Protein AF-A0A3M1CSS9-F1 (afdb_monomer_lite)

Structure (mmCIF, N/CA/C/O backbone):
data_AF-A0A3M1CSS9-F1
#
_entry.id   AF-A0A3M1CSS9-F1
#
loop_
_atom_site.group_PDB
_atom_site.id
_atom_site.type_symbol
_atom_site.label_atom_id
_atom_site.label_alt_id
_atom_site.label_comp_id
_atom_site.label_asym_id
_atom_site.label_entity_id
_atom_site.label_seq_id
_atom_site.pdbx_PDB_ins_code
_atom_site.Cartn_x
_atom_site.Cartn_y
_atom_site.Cartn_z
_atom_site.occupancy
_atom_site.B_iso_or_equiv
_atom_site.auth_seq_id
_atom_site.auth_comp_id
_atom_site.auth_asym_id
_atom_site.auth_atom_id
_atom_site.pdbx_PDB_model_num
ATOM 1 N N . MET A 1 1 ? -4.219 34.617 75.838 1.00 35.16 1 MET A N 1
ATOM 2 C CA . MET A 1 1 ? -3.720 33.679 76.875 1.00 35.16 1 MET A CA 1
ATOM 3 C C . MET A 1 1 ? -4.904 33.289 77.751 1.00 35.16 1 MET A C 1
ATOM 5 O O . MET A 1 1 ? -5.645 34.217 78.050 1.00 35.16 1 MET A O 1
ATOM 9 N N . PRO A 1 2 ? -5.117 32.027 78.176 1.00 45.53 2 PRO A N 1
ATOM 10 C CA . PRO A 1 2 ? -4.254 30.836 78.108 1.00 45.53 2 PRO A CA 1
ATOM 11 C C . PRO A 1 2 ? -4.829 29.709 77.199 1.00 45.53 2 PRO A C 1
ATOM 13 O O . PRO A 1 2 ? -6.033 29.627 77.012 1.00 45.53 2 PRO A O 1
ATOM 16 N N . LYS A 1 3 ? -3.978 29.019 76.424 1.00 38.28 3 LYS A N 1
ATOM 17 C CA . LYS A 1 3 ? -3.329 27.697 76.665 1.00 38.28 3 LYS A CA 1
ATOM 18 C C . LYS A 1 3 ? -4.218 26.536 76.184 1.00 38.28 3 LYS A C 1
ATOM 20 O O . LYS A 1 3 ? -5.244 26.266 76.785 1.00 38.28 3 LYS A O 1
ATOM 25 N N . ASP A 1 4 ? -3.956 25.985 75.000 1.00 48.81 4 ASP A N 1
ATOM 26 C CA . ASP A 1 4 ? -2.926 24.956 74.748 1.00 48.81 4 ASP A CA 1
ATOM 27 C C . ASP A 1 4 ? -3.238 23.647 75.485 1.00 48.81 4 ASP A C 1
ATOM 29 O O . ASP A 1 4 ? -3.321 23.654 76.716 1.00 48.81 4 ASP A O 1
ATOM 33 N N . LYS A 1 5 ? -3.399 22.556 74.719 1.00 44.84 5 LYS A N 1
ATOM 34 C CA . LYS A 1 5 ? -2.758 21.254 74.978 1.00 44.84 5 LYS A CA 1
ATOM 35 C C . LYS A 1 5 ? -3.107 20.228 73.895 1.00 44.84 5 LYS A C 1
ATOM 37 O O . LYS A 1 5 ? -4.156 19.597 73.905 1.00 44.84 5 LYS A O 1
ATOM 42 N N . THR A 1 6 ? -2.184 20.119 72.948 1.00 43.53 6 THR A N 1
ATOM 43 C CA . THR A 1 6 ? -1.462 18.896 72.565 1.00 43.53 6 THR A CA 1
ATOM 44 C C . THR A 1 6 ? -2.088 17.537 72.902 1.00 43.53 6 THR A C 1
ATOM 46 O O . THR A 1 6 ? -2.192 17.164 74.067 1.00 43.53 6 THR A O 1
ATOM 49 N N . GLY A 1 7 ? -2.250 16.728 71.850 1.00 39.16 7 GLY A N 1
ATOM 50 C CA . GLY A 1 7 ? -1.950 15.296 71.889 1.00 39.16 7 GLY A CA 1
ATOM 51 C C . GLY A 1 7 ? -3.156 14.372 71.762 1.00 39.16 7 GLY A C 1
ATOM 52 O O . GLY A 1 7 ? -3.952 14.263 72.684 1.00 39.16 7 GLY A O 1
ATOM 53 N N . LEU A 1 8 ? -3.231 13.634 70.652 1.00 41.53 8 LEU A N 1
ATOM 54 C CA . LEU A 1 8 ? -2.945 12.190 70.621 1.00 41.53 8 LEU A CA 1
ATOM 55 C C . LEU A 1 8 ? -3.597 11.569 69.374 1.00 41.53 8 LEU A C 1
ATOM 57 O O . LEU A 1 8 ? -4.815 11.471 69.262 1.00 41.53 8 LEU A O 1
ATOM 61 N N . MET A 1 9 ? -2.751 11.165 68.426 1.00 52.69 9 MET A N 1
ATOM 62 C CA . MET A 1 9 ? -3.112 10.330 67.280 1.00 52.69 9 MET A CA 1
ATOM 63 C C . MET A 1 9 ? -3.645 8.984 67.778 1.00 52.69 9 MET A C 1
ATOM 65 O O . MET A 1 9 ? -2.877 8.225 68.365 1.00 52.69 9 MET A O 1
ATOM 69 N N . ILE A 1 10 ? -4.909 8.658 67.500 1.00 53.34 10 ILE A N 1
ATOM 70 C CA . ILE A 1 10 ? -5.383 7.269 67.485 1.00 53.34 10 ILE A CA 1
ATOM 71 C C . ILE A 1 10 ? -6.287 7.101 66.265 1.00 53.34 10 ILE A C 1
ATOM 73 O O . ILE A 1 10 ? -7.421 7.571 66.220 1.00 53.34 10 ILE A O 1
ATOM 77 N N . ALA A 1 11 ? -5.725 6.458 65.246 1.00 53.62 11 ALA A N 1
ATOM 78 C CA . ALA A 1 11 ? -6.469 5.895 64.139 1.00 53.62 11 ALA A CA 1
ATOM 79 C C . ALA A 1 11 ? -7.318 4.716 64.635 1.00 53.62 11 ALA A C 1
ATOM 81 O O . ALA A 1 11 ? -6.842 3.947 65.469 1.00 53.62 11 ALA A O 1
ATOM 82 N N . LEU A 1 12 ? -8.516 4.580 64.051 1.00 51.91 12 LEU A N 1
ATOM 83 C CA . LEU A 1 12 ? -9.258 3.352 63.709 1.00 51.91 12 LEU A CA 1
ATOM 84 C C . LEU A 1 12 ? -10.754 3.488 64.040 1.00 51.91 12 LEU A C 1
ATOM 86 O O . LEU A 1 12 ? -11.141 3.503 65.203 1.00 51.91 12 LEU A O 1
ATOM 90 N N . GLY A 1 13 ? -11.591 3.448 62.997 1.00 45.97 13 GLY A N 1
ATOM 91 C CA . GLY A 1 13 ? -12.840 2.686 63.073 1.00 45.97 13 GLY A CA 1
ATOM 92 C C . GLY A 1 13 ? -14.140 3.384 62.658 1.00 45.97 13 GLY A C 1
ATOM 93 O O . GLY A 1 13 ? -14.672 4.193 63.401 1.00 45.97 13 GLY A O 1
ATOM 94 N N . LEU A 1 14 ? -14.658 2.960 61.496 1.00 60.47 14 LEU A N 1
ATOM 95 C CA . LEU A 1 14 ? -16.070 2.761 61.118 1.00 60.47 14 LEU A CA 1
ATOM 96 C C . LEU A 1 14 ? -17.138 3.783 61.571 1.00 60.47 14 LEU A C 1
ATOM 98 O O . LEU A 1 14 ? -17.526 3.799 62.734 1.00 60.47 14 LEU A O 1
ATOM 102 N N . SER A 1 15 ? -17.809 4.437 60.612 1.00 55.22 15 SER A N 1
ATOM 103 C CA . SER A 1 15 ? -19.242 4.196 60.314 1.00 55.22 15 SER A CA 1
ATOM 104 C C . SER A 1 15 ? -19.802 5.190 59.291 1.00 55.22 15 SER A C 1
ATOM 106 O O . SER A 1 15 ? -19.471 6.370 59.272 1.00 55.22 15 SER A O 1
ATOM 108 N N . ALA A 1 16 ? -20.633 4.638 58.413 1.00 64.81 16 ALA A N 1
ATOM 109 C CA . ALA A 1 16 ? -21.199 5.213 57.206 1.00 64.81 16 ALA A CA 1
ATOM 110 C C . ALA A 1 16 ? -22.177 6.372 57.449 1.00 64.81 16 ALA A C 1
ATOM 112 O O . ALA A 1 16 ? -22.981 6.308 58.371 1.00 64.81 16 ALA A O 1
ATOM 113 N N . LEU A 1 17 ? -22.208 7.336 56.522 1.00 53.59 17 LEU A N 1
ATOM 114 C CA . LEU A 1 17 ? -23.420 8.087 56.188 1.00 53.59 17 LEU A CA 1
ATOM 115 C C . LEU A 1 17 ? -23.456 8.324 54.674 1.00 53.59 17 LEU A C 1
ATOM 117 O O . LEU A 1 17 ? -22.630 9.018 54.086 1.00 53.59 17 LEU A O 1
ATOM 121 N N . VAL A 1 18 ? -24.414 7.634 54.069 1.00 62.34 18 VAL A N 1
ATOM 122 C CA . VAL A 1 18 ? -24.741 7.572 52.650 1.00 62.34 18 VAL A CA 1
ATOM 123 C C . VAL A 1 18 ? -25.248 8.940 52.186 1.00 62.34 18 VAL A C 1
ATOM 125 O O . VAL A 1 18 ? -26.322 9.375 52.591 1.00 62.34 18 VAL A O 1
ATOM 128 N N . GLY A 1 19 ? -24.475 9.606 51.328 1.00 52.03 19 GLY A N 1
ATOM 129 C CA . GLY A 1 19 ? -24.880 10.793 50.575 1.00 52.03 19 GLY A CA 1
ATOM 130 C C . GLY A 1 19 ? -25.177 10.413 49.128 1.00 52.03 19 GLY A C 1
ATOM 131 O O . GLY A 1 19 ? -24.279 10.339 48.300 1.00 52.03 19 GLY A O 1
ATOM 132 N N . VAL A 1 20 ? -26.446 10.106 48.891 1.00 55.97 20 VAL A N 1
ATOM 133 C CA . VAL A 1 20 ? -27.141 9.784 47.638 1.00 55.97 20 VAL A CA 1
ATOM 134 C C . VAL A 1 20 ? -26.533 10.399 46.360 1.00 55.97 20 VAL A C 1
ATOM 136 O O . VAL A 1 20 ? -26.632 11.593 46.103 1.00 55.97 20 VAL A O 1
ATOM 139 N N . LEU A 1 21 ? -25.942 9.514 45.553 1.00 55.78 21 LEU A N 1
ATOM 140 C CA . LEU A 1 21 ? -26.185 9.270 44.121 1.00 55.78 21 LEU A CA 1
ATOM 141 C C . LEU A 1 21 ? -26.972 10.337 43.333 1.00 55.78 21 LEU A C 1
ATOM 143 O O . LEU A 1 21 ? -28.155 10.132 43.086 1.00 55.78 21 LEU A O 1
ATOM 147 N N . ILE A 1 22 ? -26.313 11.374 42.808 1.00 62.28 22 ILE A N 1
ATOM 148 C CA . ILE A 1 22 ? -26.646 11.907 41.472 1.00 62.28 22 ILE A CA 1
ATOM 149 C C . ILE A 1 22 ? -25.354 12.416 40.820 1.00 62.28 22 ILE A C 1
ATOM 151 O O . ILE A 1 22 ? -24.961 13.562 41.014 1.00 62.28 22 ILE A O 1
ATOM 155 N N . THR A 1 23 ? -24.684 11.584 40.023 1.00 55.44 23 THR A N 1
ATOM 156 C CA . THR A 1 23 ? -23.770 12.105 38.998 1.00 55.44 23 THR A CA 1
ATOM 157 C C . THR A 1 23 ? -24.404 11.820 37.650 1.00 55.44 23 THR A C 1
ATOM 159 O O . THR A 1 23 ? -24.387 10.682 37.184 1.00 55.44 23 THR A O 1
ATOM 162 N N . CYS A 1 24 ? -24.999 12.845 37.039 1.00 53.81 24 CYS A N 1
ATOM 163 C CA . CYS A 1 24 ? -25.361 12.796 35.629 1.00 53.81 24 CYS A CA 1
ATOM 164 C C . CYS A 1 24 ? -24.076 12.559 34.834 1.00 53.81 24 CYS A C 1
ATOM 166 O O . CYS A 1 24 ? -23.251 13.464 34.721 1.00 53.81 24 CYS A O 1
ATOM 168 N N . SER A 1 25 ? -23.887 11.353 34.308 1.00 55.09 25 SER A N 1
ATOM 169 C CA . SER A 1 25 ? -22.887 11.120 33.271 1.00 55.09 25 SER A CA 1
ATOM 170 C C . SER A 1 25 ? -23.628 11.115 31.944 1.00 55.09 25 SER A C 1
ATOM 172 O O . SER A 1 25 ? -24.022 10.080 31.422 1.00 55.09 25 SER A O 1
ATOM 174 N N . SER A 1 26 ? -23.940 12.320 31.472 1.00 60.78 26 SER A N 1
ATOM 175 C CA . SER A 1 26 ? -24.538 12.526 30.159 1.00 60.78 26 SER A CA 1
ATOM 176 C C . SER A 1 26 ? -23.452 12.326 29.112 1.00 60.78 26 SER A C 1
ATOM 178 O O . SER A 1 26 ? -22.662 13.228 28.835 1.00 60.78 26 SER A O 1
ATOM 180 N N . GLY A 1 27 ? -23.409 11.122 28.564 1.00 55.66 27 GLY A N 1
ATOM 181 C CA . GLY A 1 27 ? -22.535 10.751 27.467 1.00 55.66 27 GLY A CA 1
ATOM 182 C C . GLY A 1 27 ? -22.727 9.279 27.158 1.00 55.66 27 GLY A C 1
ATOM 183 O O . GLY A 1 27 ? -21.901 8.462 27.546 1.00 55.66 27 GLY A O 1
ATOM 184 N N . ASP A 1 28 ? -23.843 8.944 26.517 1.00 62.38 28 ASP A N 1
ATOM 185 C CA . ASP A 1 28 ? -24.224 7.576 26.160 1.00 62.38 28 ASP A CA 1
ATOM 186 C C . ASP A 1 28 ? -23.234 6.965 25.134 1.00 62.38 28 ASP A C 1
ATOM 188 O O . ASP A 1 28 ? -23.439 7.018 23.921 1.00 62.38 28 ASP A O 1
ATOM 192 N N . VAL A 1 29 ? -22.114 6.419 25.618 1.00 63.72 29 VAL A N 1
ATOM 193 C CA . VAL A 1 29 ? -21.122 5.634 24.865 1.00 63.72 29 VAL A CA 1
ATOM 194 C C . VAL A 1 29 ? -21.629 4.183 24.778 1.00 63.72 29 VAL A C 1
ATOM 196 O O . VAL A 1 29 ? -21.800 3.526 25.799 1.00 63.72 29 VAL A O 1
ATOM 199 N N . ALA A 1 30 ? -21.945 3.714 23.562 1.00 67.75 30 ALA A N 1
ATOM 200 C CA . ALA A 1 30 ? -22.711 2.477 23.316 1.00 67.75 30 ALA A CA 1
ATOM 201 C C . ALA A 1 30 ? -21.880 1.210 23.488 1.00 67.75 30 ALA A C 1
ATOM 203 O O . ALA A 1 30 ? -22.346 0.197 24.000 1.00 67.75 30 ALA A O 1
ATOM 204 N N . CYS A 1 31 ? -20.649 1.302 23.021 1.00 71.12 31 CYS A N 1
ATOM 205 C CA . CYS A 1 31 ? -19.582 0.538 23.592 1.00 71.12 31 CYS A CA 1
ATOM 206 C C . CYS A 1 31 ? -18.580 1.540 24.092 1.00 71.12 31 CYS A C 1
ATOM 208 O O . CYS A 1 31 ? -18.207 2.475 23.380 1.00 71.12 31 CYS A O 1
ATOM 210 N N . VAL A 1 32 ? -18.153 1.359 25.321 1.00 82.56 32 VAL A N 1
ATOM 211 C CA . VAL A 1 32 ? -16.875 1.936 25.702 1.00 82.56 32 VAL A CA 1
ATOM 212 C C . VAL A 1 32 ? -15.783 1.048 25.102 1.00 82.56 32 VAL A C 1
ATOM 214 O O . VAL A 1 32 ? -14.719 1.556 24.747 1.00 82.56 32 VAL A O 1
ATOM 217 N N . ASP A 1 33 ? -16.093 -0.243 24.895 1.00 52.72 33 ASP A N 1
ATOM 218 C CA . ASP A 1 33 ? -15.209 -1.213 24.266 1.00 52.72 33 ASP A CA 1
ATOM 219 C C . ASP A 1 33 ? -15.925 -2.390 23.559 1.00 52.72 33 ASP A C 1
ATOM 221 O O . ASP A 1 33 ? -17.099 -2.682 23.754 1.00 52.72 33 ASP A O 1
ATOM 225 N N . ASP A 1 34 ? -15.184 -3.099 22.709 1.00 76.00 34 ASP A N 1
ATOM 226 C CA . ASP A 1 34 ? -15.616 -4.163 21.785 1.00 76.0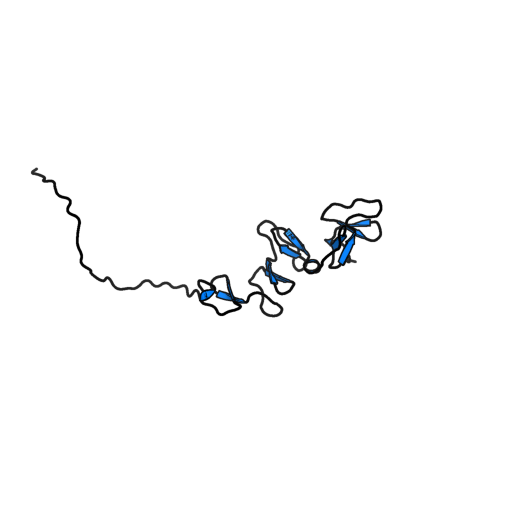0 34 ASP A CA 1
ATOM 227 C C . ASP A 1 34 ? -16.435 -5.302 22.411 1.00 76.00 34 ASP A C 1
ATOM 229 O O . ASP A 1 34 ? -17.014 -6.124 21.707 1.00 76.00 34 ASP A O 1
ATOM 233 N N . ARG A 1 35 ? -16.430 -5.414 23.734 1.00 80.00 35 ARG A N 1
ATOM 234 C CA . ARG A 1 35 ? -17.020 -6.501 24.525 1.00 80.00 35 ARG A CA 1
ATOM 235 C C . ARG A 1 35 ? -18.460 -6.213 24.880 1.00 80.00 35 ARG A C 1
ATOM 237 O O . ARG A 1 35 ? -19.237 -7.130 25.140 1.00 80.00 35 ARG A O 1
ATOM 244 N N . ASP A 1 36 ? -18.799 -4.939 24.786 1.00 83.62 36 ASP A N 1
ATOM 245 C CA . ASP A 1 36 ? -20.162 -4.482 24.632 1.00 83.62 36 ASP A CA 1
ATOM 246 C C . ASP A 1 36 ? -20.758 -5.011 23.305 1.00 83.62 36 ASP A C 1
ATOM 248 O O . ASP A 1 36 ? -21.929 -4.779 23.005 1.00 83.62 36 ASP A O 1
ATOM 252 N N . CYS A 1 37 ? -19.966 -5.728 22.490 1.00 79.69 37 CYS A N 1
ATOM 253 C CA . CYS A 1 37 ? -20.281 -6.066 21.115 1.00 79.69 37 CYS A CA 1
ATOM 254 C C . CYS A 1 37 ? -20.029 -7.532 20.789 1.00 79.69 37 CYS A C 1
ATOM 256 O O . CYS A 1 37 ? -19.259 -8.255 21.423 1.00 79.69 37 CYS A O 1
ATOM 258 N N . ALA A 1 38 ? -20.759 -7.996 19.784 1.00 80.25 38 ALA A N 1
ATOM 259 C CA . ALA A 1 38 ? -20.847 -9.402 19.453 1.00 80.25 38 ALA A CA 1
ATOM 260 C C . ALA A 1 38 ? -19.657 -9.874 18.597 1.00 80.25 38 ALA A C 1
ATOM 262 O O . ALA A 1 38 ? -18.903 -9.088 18.019 1.00 80.25 38 ALA A O 1
ATOM 263 N N . THR A 1 39 ? -19.491 -11.195 18.482 1.00 77.56 39 THR A N 1
ATOM 264 C CA . THR A 1 39 ? -18.407 -11.821 17.711 1.00 77.56 39 THR A CA 1
ATOM 265 C C . THR A 1 39 ? -18.405 -11.334 16.250 1.00 77.56 39 THR A C 1
ATOM 267 O O . THR A 1 39 ? -19.389 -11.518 15.541 1.00 77.56 39 THR A O 1
ATOM 270 N N . GLY A 1 40 ? -17.300 -10.725 15.790 1.00 71.50 40 GLY A N 1
ATOM 271 C CA . GLY A 1 40 ? -17.170 -10.134 14.442 1.00 71.50 40 GLY A CA 1
ATOM 272 C C . GLY A 1 40 ? -17.151 -8.598 14.404 1.00 71.50 40 GLY A C 1
ATOM 273 O O . GLY A 1 40 ? -17.051 -8.015 13.323 1.00 71.50 40 GLY A O 1
ATOM 274 N N . 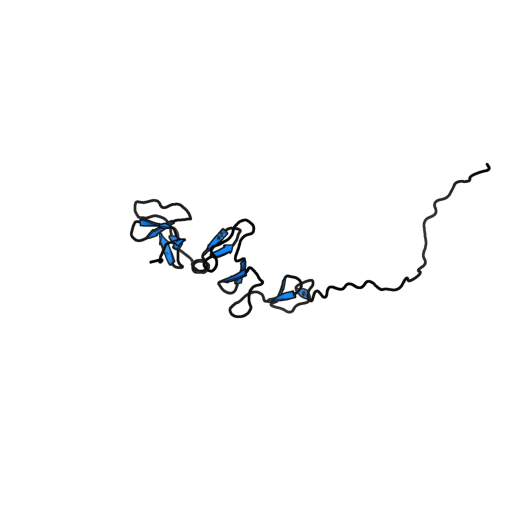GLN A 1 41 ? -17.201 -7.946 15.567 1.00 75.75 41 GLN A N 1
ATOM 275 C CA . GLN A 1 41 ? -17.203 -6.489 15.727 1.00 75.75 41 GLN A CA 1
ATOM 276 C C . GLN A 1 41 ? -16.033 -5.987 16.607 1.00 75.75 41 GLN A C 1
ATOM 278 O O . GLN A 1 41 ? -15.296 -6.790 17.174 1.00 75.75 41 GLN A O 1
ATOM 283 N N . GLN A 1 42 ? -15.857 -4.666 16.660 1.00 61.88 42 GLN A N 1
ATOM 284 C CA . GLN A 1 42 ? -14.854 -3.851 17.361 1.00 61.88 42 GLN A CA 1
ATOM 285 C C . GLN A 1 42 ? -15.447 -2.471 17.681 1.00 61.88 42 GLN A C 1
ATOM 287 O O . GLN A 1 42 ? -16.161 -1.946 16.859 1.00 61.88 42 GLN A O 1
ATOM 292 N N . CYS A 1 43 ? -15.146 -1.818 18.789 1.00 77.31 43 CYS A N 1
ATOM 293 C CA . CYS A 1 43 ? -15.621 -0.493 19.185 1.00 77.31 43 CYS A CA 1
ATOM 294 C C . CYS A 1 43 ? -14.744 0.628 18.631 1.00 77.31 43 CYS A C 1
ATOM 296 O O . CYS A 1 43 ? -13.552 0.693 18.896 1.00 77.31 43 CYS A O 1
ATOM 298 N N . VAL A 1 44 ? -15.319 1.571 17.896 1.00 79.38 44 VAL A N 1
ATOM 299 C CA . VAL A 1 44 ? -14.615 2.696 17.285 1.00 79.38 44 VAL A CA 1
ATOM 300 C C . VAL A 1 44 ? -15.410 3.977 17.503 1.00 79.38 44 VAL A C 1
ATOM 302 O O . VAL A 1 44 ? -16.599 4.058 17.192 1.00 79.38 44 VAL A O 1
ATOM 305 N N . ALA A 1 45 ? -14.735 4.979 18.073 1.00 75.81 45 ALA A N 1
ATOM 306 C CA . ALA A 1 45 ? -15.317 6.254 18.502 1.00 75.81 45 ALA A CA 1
ATOM 307 C C . ALA A 1 45 ? -16.565 6.089 19.404 1.00 75.81 45 ALA A C 1
ATOM 309 O O . ALA A 1 45 ? -17.537 6.836 19.283 1.00 75.81 45 ALA A O 1
ATOM 310 N N . GLY A 1 46 ? -16.525 5.090 20.301 1.00 74.25 46 GLY A N 1
ATOM 311 C CA . GLY A 1 46 ? -17.580 4.782 21.275 1.00 74.25 46 GLY A CA 1
ATOM 312 C C . GLY A 1 46 ? -18.722 3.899 20.750 1.00 74.25 46 GLY A C 1
ATOM 313 O O . GLY A 1 46 ? -19.826 3.929 21.305 1.00 74.25 46 GLY A O 1
ATOM 314 N N . LYS A 1 47 ? -18.508 3.188 19.626 1.00 62.16 47 LYS A N 1
ATOM 315 C CA . LYS A 1 47 ? -19.530 2.378 18.922 1.00 62.16 47 LYS A CA 1
ATOM 316 C C . LYS A 1 47 ? -18.959 1.162 18.189 1.00 62.16 47 LYS A C 1
ATOM 318 O O . LYS A 1 47 ? -17.963 1.303 17.499 1.00 62.16 47 LYS A O 1
ATOM 323 N N . CYS A 1 48 ? -19.600 -0.007 18.219 1.00 75.69 48 CYS A N 1
ATOM 324 C CA . CYS A 1 48 ? -19.004 -1.197 17.609 1.00 75.69 48 CYS A CA 1
ATOM 325 C C . CYS A 1 48 ? -19.130 -1.350 16.094 1.00 75.69 48 CYS A C 1
ATOM 327 O O . CYS A 1 48 ? -20.162 -1.751 15.571 1.00 75.69 48 CYS A O 1
ATOM 329 N N . GLN A 1 49 ? -18.036 -1.074 15.396 1.00 69.00 49 GLN A N 1
ATOM 330 C CA . GLN A 1 49 ? -17.735 -1.378 14.011 1.00 69.00 49 GLN A CA 1
ATOM 331 C C . GLN A 1 49 ? -17.454 -2.862 13.744 1.00 69.00 49 GLN A C 1
ATOM 333 O O . GLN A 1 49 ? -16.733 -3.519 14.472 1.00 69.00 49 GLN A O 1
ATOM 338 N N . PRO A 1 50 ? -17.952 -3.422 12.644 1.00 55.59 50 PRO A N 1
ATOM 339 C CA . PRO A 1 50 ? -17.520 -4.721 12.162 1.00 55.59 50 PRO A CA 1
ATOM 340 C C . PRO A 1 50 ? -16.016 -4.738 11.908 1.00 55.59 50 PRO A C 1
ATOM 342 O O . PRO A 1 50 ? -15.418 -3.742 11.486 1.00 55.59 50 PRO A O 1
ATOM 345 N N . LYS A 1 51 ? -15.407 -5.905 12.074 1.00 58.78 51 LYS A N 1
ATOM 346 C CA . LYS A 1 51 ? -14.174 -6.171 11.337 1.00 58.78 51 LYS A CA 1
ATOM 347 C C . LYS A 1 51 ? -14.470 -5.964 9.844 1.00 58.78 51 LYS A C 1
ATOM 349 O O . LYS A 1 51 ? -15.424 -6.535 9.329 1.00 58.78 51 LYS A O 1
ATOM 354 N N . ALA A 1 52 ? -13.709 -5.101 9.177 1.00 58.62 52 ALA A N 1
ATOM 355 C CA . ALA A 1 52 ? -13.987 -4.666 7.810 1.00 58.62 52 ALA A CA 1
ATOM 356 C C . ALA A 1 52 ? -14.045 -5.835 6.788 1.00 58.62 52 ALA A C 1
ATOM 358 O O . ALA A 1 52 ? -13.262 -6.785 6.878 1.00 58.62 52 ALA A O 1
ATOM 359 N N . THR A 1 53 ? -15.002 -5.753 5.843 1.00 66.81 53 THR A N 1
ATOM 360 C CA . THR A 1 53 ? -15.101 -6.500 4.556 1.00 66.81 53 THR A CA 1
ATOM 361 C C . THR A 1 53 ? -16.108 -5.786 3.627 1.00 66.81 53 THR A C 1
ATOM 363 O O . THR A 1 53 ? -17.280 -6.135 3.555 1.00 66.81 53 THR A O 1
ATOM 366 N N . CYS A 1 54 ? -15.709 -4.681 3.000 1.00 67.25 54 CYS A N 1
ATOM 367 C CA . CYS A 1 54 ? -16.597 -3.787 2.232 1.00 67.25 54 CYS A CA 1
ATOM 368 C C . CYS A 1 54 ? -16.851 -4.274 0.794 1.00 67.25 54 CYS A C 1
ATOM 370 O O . CYS A 1 54 ? -15.968 -4.926 0.238 1.00 67.25 54 CYS A O 1
ATOM 372 N N . PRO A 1 55 ? -17.993 -3.946 0.149 1.00 58.47 55 PRO A N 1
ATOM 373 C CA . PRO A 1 55 ? -18.630 -2.617 0.082 1.00 58.47 55 PRO A CA 1
ATOM 374 C C . PRO A 1 55 ? -20.015 -2.514 0.757 1.00 58.47 55 PRO A C 1
ATOM 376 O O . PRO A 1 55 ? -20.789 -3.465 0.762 1.00 58.47 55 PRO A O 1
ATOM 379 N N . GLY A 1 56 ? -20.345 -1.322 1.278 1.00 54.47 56 GLY A N 1
ATOM 380 C CA . GLY A 1 56 ? -21.665 -0.949 1.825 1.00 54.47 56 GLY A CA 1
ATOM 381 C C . GLY A 1 56 ? -21.685 -0.554 3.312 1.00 54.47 56 GLY A C 1
ATOM 382 O O . GLY A 1 56 ? -22.512 0.263 3.703 1.00 54.47 56 GLY A O 1
ATOM 383 N N . SER A 1 57 ? -20.750 -1.052 4.132 1.00 64.50 57 SER A N 1
ATOM 384 C CA . SER A 1 57 ? -20.453 -0.493 5.462 1.00 64.50 57 SER A CA 1
ATOM 385 C C . SER A 1 57 ? -19.352 0.553 5.294 1.00 64.50 57 SER A C 1
ATOM 387 O O . SER A 1 57 ? -18.206 0.161 5.054 1.00 64.50 57 SER A O 1
ATOM 389 N N . PRO A 1 58 ? -19.665 1.860 5.347 1.00 69.75 58 PRO A N 1
ATOM 390 C CA . PRO A 1 58 ? -18.659 2.882 5.145 1.00 69.75 58 PRO A CA 1
ATOM 391 C C . PRO A 1 58 ? -17.654 2.813 6.286 1.00 69.75 58 PRO A C 1
ATOM 393 O O . PRO A 1 58 ? -18.014 2.722 7.463 1.00 69.75 58 PRO A O 1
ATOM 396 N N . CYS A 1 59 ? -16.384 2.854 5.913 1.00 79.69 59 CYS A N 1
ATOM 397 C CA . CYS A 1 59 ? -15.327 3.108 6.865 1.00 79.69 59 CYS A CA 1
ATOM 398 C C . CYS A 1 59 ? -15.623 4.420 7.612 1.00 79.69 59 CYS A C 1
ATOM 400 O O . CYS A 1 59 ? -16.251 5.315 7.031 1.00 79.69 59 CYS A O 1
ATOM 402 N N . PRO A 1 60 ? -15.236 4.548 8.895 1.00 79.94 60 PRO A N 1
ATOM 403 C CA . PRO A 1 60 ? -15.416 5.799 9.621 1.00 79.94 60 PRO A CA 1
ATOM 404 C C . PRO A 1 60 ? -14.826 6.988 8.851 1.00 79.94 60 PRO A C 1
ATOM 406 O O . PRO A 1 60 ? -13.940 6.834 8.013 1.00 79.94 60 PRO A O 1
ATOM 409 N N . GLY A 1 61 ? -15.357 8.184 9.122 1.00 83.44 61 GLY A N 1
ATOM 410 C CA . GLY A 1 61 ? -15.001 9.398 8.387 1.00 83.44 61 GLY A CA 1
ATOM 411 C C . GLY A 1 61 ? -13.487 9.601 8.285 1.00 83.44 61 GLY A C 1
ATOM 412 O O . GLY A 1 61 ? -12.761 9.398 9.256 1.00 83.44 61 GLY A O 1
ATOM 413 N N . GLY A 1 62 ? -13.027 9.985 7.094 1.00 86.44 62 GLY A N 1
ATOM 414 C CA . GLY A 1 62 ? -11.599 10.085 6.796 1.00 86.44 62 GLY A CA 1
ATOM 415 C C . GLY A 1 62 ? -10.933 8.743 6.489 1.00 86.44 62 GLY A C 1
ATOM 416 O O . GLY A 1 62 ? -9.713 8.663 6.543 1.00 86.44 62 GLY A O 1
ATOM 417 N N . GLN A 1 63 ? -11.694 7.694 6.168 1.00 90.50 63 GLN A N 1
ATOM 418 C CA . GLN A 1 63 ? -11.169 6.411 5.704 1.00 90.50 63 GLN A CA 1
ATOM 419 C C . GLN A 1 63 ? -11.833 5.969 4.390 1.00 90.50 63 GLN A C 1
ATOM 421 O O . GLN A 1 63 ? -13.001 6.267 4.140 1.00 90.50 63 GLN A O 1
ATOM 426 N N . ALA A 1 64 ? -11.103 5.226 3.563 1.00 89.31 64 ALA A N 1
ATOM 427 C CA . ALA A 1 64 ? -11.581 4.565 2.357 1.00 89.31 64 ALA A CA 1
ATOM 428 C C . ALA A 1 64 ? -11.495 3.046 2.510 1.00 89.31 64 ALA A C 1
ATOM 430 O O . ALA A 1 64 ? -10.677 2.527 3.272 1.00 89.31 64 ALA A O 1
ATOM 431 N N . CYS A 1 65 ? -12.350 2.333 1.777 1.00 89.00 65 CYS A N 1
ATOM 432 C CA . CYS A 1 65 ? -12.281 0.884 1.762 1.00 89.00 65 CYS A CA 1
ATOM 433 C C . CYS A 1 65 ? -1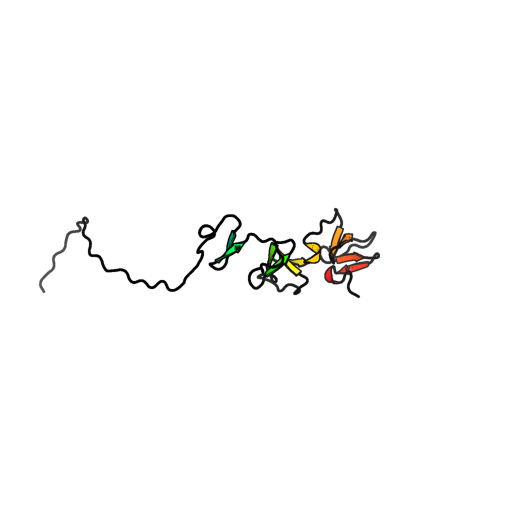1.426 0.359 0.613 1.00 89.00 65 CYS A C 1
ATOM 435 O O . CYS A 1 65 ? -11.685 0.688 -0.542 1.00 89.00 65 CYS A O 1
ATOM 437 N N . VAL A 1 66 ? -10.485 -0.525 0.938 1.00 89.12 66 VAL A N 1
ATOM 438 C CA . VAL A 1 66 ? -9.634 -1.234 -0.017 1.00 89.12 66 VAL A CA 1
ATOM 439 C C . VAL A 1 66 ? -9.496 -2.694 0.408 1.00 89.12 66 VAL A C 1
ATOM 441 O O . VAL A 1 66 ? -9.212 -2.965 1.574 1.00 89.12 66 VAL A O 1
ATOM 444 N N . GLY A 1 67 ? -9.734 -3.645 -0.501 1.00 84.81 67 GLY A N 1
ATOM 445 C CA . GLY A 1 67 ? -9.594 -5.083 -0.210 1.00 84.81 67 GLY A CA 1
ATOM 446 C C . GLY A 1 67 ? -10.431 -5.562 0.979 1.00 84.81 67 GLY A C 1
ATOM 447 O O . GLY A 1 67 ? -10.000 -6.358 1.815 1.00 84.81 67 GLY A O 1
ATOM 448 N N . GLY A 1 68 ? -11.612 -4.966 1.140 1.00 85.06 68 GLY A N 1
ATOM 449 C CA . GLY A 1 68 ? -12.481 -5.200 2.280 1.00 85.06 68 GLY A CA 1
ATOM 450 C C . GLY A 1 68 ? -12.020 -4.552 3.590 1.00 85.06 68 GLY A C 1
ATOM 451 O O . GLY A 1 68 ? -12.691 -4.721 4.594 1.00 85.06 68 GLY A O 1
ATOM 452 N N . LYS A 1 69 ? -10.934 -3.785 3.631 1.00 85.56 69 LYS A N 1
ATOM 453 C CA . LYS A 1 69 ? -10.422 -3.136 4.845 1.00 85.56 69 LYS A CA 1
ATOM 454 C C . LYS A 1 69 ? -10.539 -1.623 4.776 1.00 85.56 69 LYS A C 1
ATOM 456 O O . LYS A 1 69 ? -10.507 -1.037 3.705 1.00 85.56 69 LYS A O 1
ATOM 461 N N . CYS A 1 70 ? -10.652 -0.999 5.941 1.00 87.81 70 CYS A N 1
ATOM 462 C CA . CYS A 1 70 ? -10.733 0.447 6.065 1.00 87.81 70 CYS A CA 1
ATOM 463 C C . CYS A 1 70 ? -9.359 1.057 6.335 1.00 87.81 70 CYS A C 1
ATOM 465 O O . CYS A 1 70 ? -8.712 0.699 7.317 1.00 87.81 70 CYS A O 1
ATOM 467 N N . TYR A 1 71 ? -8.949 1.994 5.484 1.00 90.88 71 TYR A N 1
ATOM 468 C CA . TYR A 1 71 ? -7.676 2.706 5.568 1.00 90.88 71 TYR A CA 1
ATOM 469 C C . TYR A 1 71 ? -7.920 4.209 5.634 1.00 90.88 71 TYR A C 1
ATOM 471 O O . TYR A 1 71 ? -8.776 4.690 4.896 1.00 90.88 71 TYR A O 1
ATOM 479 N N . PRO A 1 72 ? -7.204 4.977 6.471 1.00 93.88 72 PRO A N 1
ATOM 480 C CA . PRO A 1 72 ? -7.293 6.433 6.441 1.00 93.88 72 PRO A CA 1
ATOM 481 C C . PRO A 1 72 ? -7.029 6.982 5.038 1.00 93.88 72 PRO A C 1
ATOM 483 O O . PRO A 1 72 ? -6.165 6.476 4.335 1.00 93.88 72 PRO A O 1
ATOM 486 N N . VAL A 1 73 ? -7.779 7.998 4.615 1.00 94.56 73 VAL A N 1
ATOM 487 C CA . VAL A 1 73 ? -7.560 8.652 3.313 1.00 94.56 73 VAL A CA 1
ATOM 488 C C . VAL A 1 73 ? -6.335 9.552 3.337 1.00 94.56 73 VAL A C 1
ATOM 490 O O . VAL A 1 73 ? -5.723 9.747 2.301 1.00 94.56 73 VAL A O 1
ATOM 493 N N . ASP A 1 74 ? -5.965 10.044 4.518 1.00 96.12 74 ASP A N 1
ATOM 494 C CA . ASP A 1 74 ? -4.798 10.883 4.753 1.00 96.12 74 ASP A CA 1
ATOM 495 C C . ASP A 1 74 ? -3.983 10.333 5.917 1.00 96.12 74 ASP A C 1
ATOM 497 O O . ASP A 1 74 ? -4.510 9.699 6.839 1.00 96.12 74 ASP A O 1
ATOM 501 N N . CYS A 1 75 ? -2.684 10.599 5.877 1.00 95.38 75 CYS A N 1
ATOM 502 C CA . CYS A 1 75 ? -1.781 10.279 6.964 1.00 95.38 75 CYS A CA 1
ATOM 503 C C . CYS A 1 75 ? -1.662 11.457 7.942 1.00 95.38 75 CYS A C 1
ATOM 505 O O . CYS A 1 75 ? -1.865 12.609 7.557 1.00 95.38 75 CYS A O 1
ATOM 507 N N . PRO A 1 76 ? -1.256 11.217 9.202 1.00 95.25 76 PRO A N 1
ATOM 508 C CA . PRO A 1 76 ? -1.035 12.296 10.164 1.00 95.25 76 PRO A CA 1
ATOM 509 C C . PRO A 1 76 ? -0.046 13.367 9.682 1.00 95.25 76 PRO A C 1
ATOM 511 O O . PRO A 1 76 ? -0.174 14.529 10.061 1.00 95.25 76 PRO A O 1
ATOM 514 N N . THR A 1 77 ? 0.943 12.983 8.867 1.00 95.12 77 THR A N 1
ATOM 515 C CA . THR A 1 77 ? 2.016 13.877 8.406 1.00 95.12 77 THR A CA 1
ATOM 516 C C . THR A 1 77 ? 1.821 14.418 6.992 1.00 95.12 77 THR A C 1
ATOM 518 O O . THR A 1 77 ? 2.569 15.304 6.578 1.00 95.12 77 THR A O 1
ATOM 521 N N . ARG A 1 78 ? 0.853 13.890 6.230 1.00 94.31 78 ARG A N 1
ATOM 522 C CA . ARG A 1 78 ? 0.686 14.216 4.809 1.00 94.31 78 ARG A CA 1
ATOM 523 C C . ARG A 1 78 ? -0.713 13.909 4.291 1.00 94.31 78 ARG A C 1
ATOM 525 O O . ARG A 1 78 ? -1.342 12.932 4.690 1.00 94.31 78 ARG A O 1
ATOM 532 N N . THR A 1 79 ? -1.135 14.714 3.328 1.00 95.88 79 THR A N 1
ATOM 533 C CA . THR A 1 79 ? -2.347 14.482 2.544 1.00 95.88 79 THR A CA 1
ATOM 534 C C . THR A 1 79 ? -2.028 13.539 1.391 1.00 95.88 79 THR A C 1
ATOM 536 O O . THR A 1 79 ? -1.058 13.775 0.666 1.00 95.88 79 THR A O 1
ATOM 539 N N . CYS A 1 80 ? -2.826 12.490 1.221 1.00 94.62 80 CYS A N 1
ATOM 540 C CA . CYS A 1 80 ? -2.682 11.567 0.101 1.00 94.62 80 CYS A CA 1
ATOM 541 C C . CYS A 1 80 ? -3.569 11.987 -1.070 1.00 94.62 80 CYS A C 1
ATOM 543 O O . CYS A 1 80 ? -4.526 12.756 -0.927 1.00 94.62 80 CYS A O 1
ATOM 545 N N . ARG A 1 81 ? -3.255 11.495 -2.270 1.00 91.25 81 ARG A N 1
ATOM 546 C CA . ARG A 1 81 ? -4.025 11.812 -3.469 1.00 91.25 81 ARG A CA 1
ATOM 547 C C . ARG A 1 81 ? -5.428 11.224 -3.349 1.00 91.25 81 ARG A C 1
ATOM 549 O O . ARG A 1 81 ? -5.644 10.021 -3.506 1.00 91.25 81 ARG A O 1
ATOM 556 N N . SER A 1 82 ? -6.396 12.104 -3.113 1.00 89.19 82 SER A N 1
ATOM 557 C CA . SER A 1 82 ? -7.785 11.727 -2.871 1.00 89.19 82 SER A CA 1
ATOM 558 C C . SER A 1 82 ? -8.329 10.808 -3.968 1.00 89.19 82 SER A C 1
ATOM 560 O O . SER A 1 82 ? -8.224 11.101 -5.159 1.00 89.19 82 SER A O 1
ATOM 562 N N . GLY A 1 83 ? -8.912 9.681 -3.554 1.00 87.06 83 GLY A N 1
ATOM 563 C CA . GLY A 1 83 ? -9.531 8.703 -4.454 1.00 87.06 83 GLY A CA 1
ATOM 564 C C . GLY A 1 83 ? -8.558 7.826 -5.247 1.00 87.06 83 GLY A C 1
ATOM 565 O O . GLY A 1 83 ? -9.015 6.948 -5.973 1.00 87.06 83 GLY A O 1
ATOM 566 N N . LYS A 1 84 ? -7.244 8.030 -5.114 1.00 89.88 84 LYS A N 1
ATOM 567 C CA . LYS A 1 84 ? -6.215 7.174 -5.724 1.00 89.88 84 LYS A CA 1
ATOM 568 C C . LYS A 1 84 ? -5.310 6.521 -4.695 1.00 89.88 84 LYS A C 1
ATOM 570 O O . LYS A 1 84 ? -4.823 5.429 -4.950 1.00 89.88 84 LYS A O 1
ATOM 575 N N . GLU A 1 85 ? -5.119 7.158 -3.549 1.00 93.81 85 GLU A N 1
ATOM 576 C CA . GLU A 1 85 ? -4.238 6.679 -2.494 1.00 93.81 85 GLU A CA 1
ATOM 577 C C . GLU A 1 85 ? -4.974 6.579 -1.158 1.00 93.81 85 GLU A C 1
ATOM 579 O O . GLU A 1 85 ? -5.976 7.259 -0.918 1.00 93.81 85 GLU A O 1
ATOM 584 N N . VAL A 1 86 ? -4.444 5.736 -0.280 1.00 95.06 86 VAL A N 1
ATOM 585 C CA . VAL A 1 86 ? -4.806 5.672 1.137 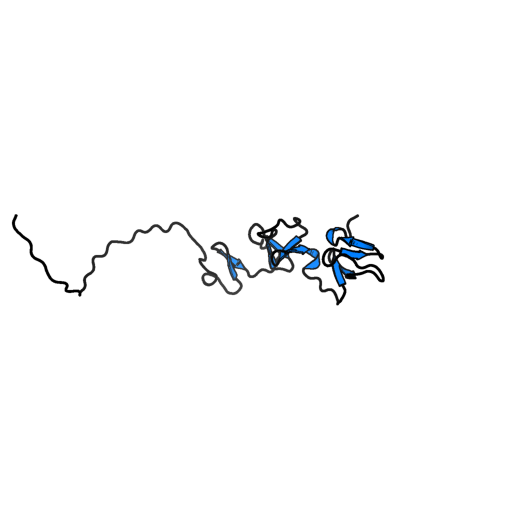1.00 95.06 86 VAL A CA 1
ATOM 586 C C . VAL A 1 86 ? -3.550 5.652 1.991 1.00 95.06 86 VAL A C 1
ATOM 588 O O . VAL A 1 86 ? -2.472 5.258 1.548 1.00 95.06 86 VAL A O 1
ATOM 591 N N . CYS A 1 87 ? -3.692 6.061 3.242 1.00 95.75 87 CYS A N 1
ATOM 592 C CA . CYS A 1 87 ? -2.623 5.994 4.210 1.00 95.75 87 CYS A CA 1
ATOM 593 C C . CYS A 1 87 ? -2.417 4.564 4.711 1.00 95.75 87 CYS A C 1
ATOM 595 O O . CYS A 1 87 ? -3.283 3.973 5.367 1.00 95.75 87 CYS A O 1
ATOM 597 N N . VAL A 1 88 ? -1.214 4.051 4.493 1.00 93.69 88 VAL A N 1
ATOM 598 C CA . VAL A 1 88 ? -0.716 2.817 5.091 1.00 93.69 88 VAL A CA 1
ATOM 599 C C . VAL A 1 88 ? 0.669 3.120 5.650 1.00 93.69 88 VAL A C 1
ATOM 601 O O . VAL A 1 88 ? 1.551 3.566 4.929 1.00 93.69 88 VAL A O 1
ATOM 604 N N . ASN A 1 89 ? 0.881 2.908 6.949 1.00 92.00 89 ASN A N 1
ATOM 605 C CA . ASN A 1 89 ? 2.185 3.127 7.597 1.00 92.00 89 ASN A CA 1
ATOM 606 C C . ASN A 1 89 ? 2.802 4.526 7.353 1.00 92.00 89 ASN A C 1
ATOM 608 O O . ASN A 1 89 ? 3.999 4.639 7.098 1.00 92.00 89 ASN A O 1
ATOM 612 N N . ASP A 1 90 ? 1.987 5.586 7.427 1.00 93.88 90 ASP A N 1
ATOM 613 C CA . ASP A 1 90 ? 2.388 6.984 7.156 1.00 93.88 90 ASP A CA 1
ATOM 614 C C . ASP A 1 90 ? 2.919 7.229 5.724 1.00 93.88 90 ASP A C 1
ATOM 616 O O . ASP A 1 90 ? 3.588 8.226 5.440 1.00 93.88 90 ASP A O 1
ATOM 620 N N . ARG A 1 91 ? 2.596 6.320 4.798 1.00 92.19 91 ARG A N 1
ATOM 621 C CA . ARG A 1 91 ? 2.839 6.440 3.361 1.00 92.19 91 ARG A CA 1
ATOM 622 C C . ARG A 1 91 ? 1.513 6.435 2.616 1.00 92.19 91 ARG A C 1
ATOM 624 O O . ARG A 1 91 ? 0.569 5.752 3.005 1.00 92.19 91 ARG A O 1
ATOM 631 N N . CYS A 1 92 ? 1.464 7.208 1.542 1.00 93.06 92 CYS A N 1
ATOM 632 C CA . CYS A 1 92 ? 0.349 7.169 0.615 1.00 93.06 92 CYS A CA 1
ATOM 633 C C . CYS A 1 92 ? 0.597 6.015 -0.352 1.00 93.06 92 CYS A C 1
ATOM 635 O O . CYS A 1 92 ? 1.539 6.064 -1.140 1.00 93.06 92 CYS A O 1
ATOM 637 N N . GLU A 1 93 ? -0.196 4.958 -0.223 1.00 93.00 93 GLU A N 1
ATOM 638 C CA . GLU A 1 93 ? -0.144 3.793 -1.101 1.00 93.00 93 GLU A CA 1
ATOM 639 C C . GLU A 1 93 ? -1.267 3.881 -2.121 1.00 93.00 93 GLU A C 1
ATOM 641 O O . GLU A 1 93 ? -2.395 4.249 -1.781 1.00 93.00 93 GLU A O 1
ATOM 646 N N . GLU A 1 94 ? -0.980 3.503 -3.363 1.00 92.88 94 GLU A N 1
ATOM 647 C CA . GLU A 1 94 ? -1.981 3.498 -4.419 1.00 92.88 94 GLU A CA 1
ATOM 648 C C . GLU A 1 94 ? -3.030 2.408 -4.158 1.00 92.88 94 GLU A C 1
ATOM 650 O O . GLU A 1 94 ? -2.711 1.232 -3.972 1.00 92.88 94 GLU A O 1
ATOM 655 N N . ILE A 1 95 ? -4.306 2.793 -4.176 1.00 92.50 95 ILE A N 1
ATOM 656 C CA . ILE A 1 95 ? -5.450 1.902 -3.944 1.00 92.50 95 ILE A CA 1
ATOM 657 C C . ILE A 1 95 ? -5.431 0.733 -4.934 1.00 92.50 95 ILE A C 1
ATOM 659 O O . ILE A 1 95 ? -5.692 -0.404 -4.548 1.00 92.50 95 ILE A O 1
ATOM 663 N N . SER A 1 96 ? -5.093 1.010 -6.196 1.00 92.69 96 SER A N 1
ATOM 664 C CA . SER A 1 96 ? -4.995 0.013 -7.269 1.00 92.69 96 SER A CA 1
ATOM 665 C C . SER A 1 96 ? -3.923 -1.050 -6.997 1.00 92.69 96 SER A C 1
ATOM 667 O O . SER A 1 96 ? -4.037 -2.164 -7.498 1.00 92.69 96 SER A O 1
ATOM 669 N N . CYS A 1 97 ? -2.919 -0.731 -6.175 1.00 94.00 97 CYS A N 1
ATOM 670 C CA . CYS A 1 97 ? -1.774 -1.585 -5.880 1.00 94.00 97 CYS A CA 1
ATOM 671 C C . CYS A 1 97 ? -1.894 -2.366 -4.567 1.00 94.00 97 CYS A C 1
ATOM 673 O O . CYS A 1 97 ? -1.087 -3.255 -4.312 1.00 94.00 97 CYS A O 1
ATOM 675 N N . MET A 1 98 ? -2.894 -2.087 -3.728 1.00 90.12 98 MET A N 1
ATOM 676 C CA . MET A 1 98 ? -2.993 -2.687 -2.390 1.00 90.12 98 MET A CA 1
ATOM 677 C C . MET A 1 98 ? -3.193 -4.208 -2.369 1.00 90.12 98 MET A C 1
ATOM 679 O O . MET A 1 98 ? -2.893 -4.846 -1.360 1.00 90.12 98 MET A O 1
ATOM 683 N N . GLU A 1 99 ? -3.705 -4.788 -3.453 1.00 88.00 99 GLU A N 1
ATOM 684 C CA . GLU A 1 99 ? -3.898 -6.239 -3.604 1.00 88.00 99 GLU A CA 1
ATOM 685 C C . GLU A 1 99 ? -2.997 -6.840 -4.694 1.00 88.00 99 GLU A C 1
ATOM 687 O O . GLU A 1 99 ? -3.156 -7.999 -5.082 1.00 88.00 99 GLU A O 1
ATOM 692 N N . VAL A 1 100 ? -2.034 -6.059 -5.185 1.00 93.81 100 VAL A N 1
ATOM 693 C CA . VAL A 1 100 ? -1.121 -6.464 -6.251 1.00 93.81 100 VAL A CA 1
ATOM 694 C C . VAL A 1 100 ? 0.169 -6.989 -5.636 1.00 93.81 100 VAL A C 1
ATOM 696 O O . VAL A 1 100 ? 0.812 -6.319 -4.833 1.00 93.81 100 VAL A O 1
ATOM 699 N N . ASN A 1 101 ? 0.557 -8.201 -6.030 1.00 95.31 101 ASN A N 1
ATOM 700 C CA . ASN A 1 101 ? 1.816 -8.816 -5.623 1.00 95.31 101 ASN A CA 1
ATOM 701 C C . ASN A 1 101 ? 2.725 -8.896 -6.843 1.00 95.31 101 ASN A C 1
ATOM 703 O O . ASN A 1 101 ? 2.478 -9.707 -7.737 1.00 95.31 101 ASN A O 1
ATOM 707 N N . CYS A 1 102 ? 3.750 -8.051 -6.873 1.00 96.31 102 CYS A N 1
ATOM 708 C CA . CYS A 1 102 ? 4.732 -8.054 -7.947 1.00 96.31 102 CYS A CA 1
ATOM 709 C C . CYS A 1 102 ? 5.889 -9.018 -7.641 1.00 96.31 102 CYS A C 1
ATOM 711 O O . CYS A 1 102 ? 6.229 -9.207 -6.467 1.00 96.31 102 CYS A O 1
ATOM 713 N N . PRO A 1 103 ? 6.461 -9.671 -8.669 1.00 96.88 103 PRO A N 1
ATOM 714 C CA . PRO A 1 103 ? 7.666 -10.480 -8.525 1.00 96.88 103 PRO A CA 1
ATOM 715 C C . PRO A 1 103 ? 8.882 -9.616 -8.151 1.00 96.88 103 PRO A C 1
ATOM 717 O O . PRO A 1 103 ? 8.831 -8.389 -8.144 1.00 96.88 103 PRO A O 1
ATOM 720 N N . GLU A 1 104 ? 9.992 -10.278 -7.824 1.00 95.31 104 GLU A N 1
ATOM 721 C CA . GLU A 1 104 ? 11.251 -9.596 -7.515 1.00 95.31 104 GLU A CA 1
ATOM 722 C C . GLU A 1 104 ? 11.732 -8.748 -8.702 1.00 95.31 104 GLU A C 1
ATOM 724 O O . GLU A 1 104 ? 11.735 -9.216 -9.841 1.00 95.31 104 GLU A O 1
ATOM 729 N N . GLY A 1 105 ? 12.149 -7.511 -8.418 1.00 94.50 105 GLY A N 1
ATOM 730 C CA . GLY A 1 105 ? 12.587 -6.542 -9.425 1.00 94.50 105 GLY A CA 1
ATOM 731 C C . GLY A 1 105 ? 11.449 -5.809 -10.138 1.00 94.50 105 GLY A C 1
ATOM 732 O O . GLY A 1 105 ? 11.712 -5.076 -11.091 1.00 94.50 105 GLY A O 1
ATOM 733 N N . GLU A 1 106 ? 10.199 -5.984 -9.696 1.00 97.38 106 GLU A N 1
ATOM 734 C CA . GLU A 1 106 ? 9.044 -5.242 -10.195 1.00 97.38 106 GLU A CA 1
ATOM 735 C C . GLU A 1 106 ? 8.346 -4.452 -9.082 1.00 97.38 106 GLU A C 1
ATOM 737 O O . GLU A 1 106 ? 8.225 -4.897 -7.938 1.00 97.38 106 GLU A O 1
ATOM 742 N N . ALA A 1 107 ? 7.803 -3.294 -9.445 1.00 95.69 107 ALA A N 1
ATOM 743 C CA . ALA A 1 107 ? 6.967 -2.479 -8.582 1.00 95.69 107 ALA A CA 1
ATOM 744 C C . ALA A 1 107 ? 5.601 -2.220 -9.221 1.00 95.69 107 ALA A C 1
ATOM 746 O O . ALA A 1 107 ? 5.457 -2.133 -10.441 1.00 95.69 107 ALA A O 1
ATOM 747 N N . CYS A 1 108 ? 4.581 -2.077 -8.372 1.00 96.06 108 CYS A N 1
ATOM 748 C CA . CYS A 1 108 ? 3.241 -1.759 -8.841 1.00 96.06 108 CYS A CA 1
ATOM 749 C C . CYS A 1 108 ? 3.115 -0.276 -9.218 1.00 96.06 108 CYS A C 1
ATOM 751 O O . CYS A 1 108 ? 3.554 0.603 -8.469 1.00 96.06 108 CYS A O 1
ATOM 753 N N . ALA A 1 109 ? 2.475 -0.018 -10.356 1.00 95.31 109 ALA A N 1
ATOM 754 C CA . ALA A 1 109 ? 2.003 1.289 -10.794 1.00 95.31 109 ALA A CA 1
ATOM 755 C C . ALA A 1 109 ? 0.656 1.112 -11.506 1.00 95.31 109 ALA A C 1
ATOM 757 O O . ALA A 1 109 ? 0.525 0.242 -12.369 1.00 95.31 109 ALA A O 1
ATOM 758 N N . GLY A 1 110 ? -0.375 1.878 -11.138 1.00 92.56 110 GLY A N 1
ATOM 759 C CA . GLY A 1 110 ? -1.675 1.787 -11.817 1.00 92.56 110 GLY A CA 1
ATOM 760 C C . GLY A 1 110 ? -2.353 0.412 -11.705 1.00 92.56 110 GLY A C 1
ATOM 761 O O . GLY A 1 110 ? -3.161 0.048 -12.556 1.00 92.56 110 GLY A O 1
ATOM 762 N N . GLY A 1 111 ? -2.018 -0.372 -10.676 1.00 93.44 111 GLY A N 1
ATOM 763 C CA . GLY A 1 111 ? -2.552 -1.720 -10.458 1.00 93.44 111 GLY A CA 1
ATOM 764 C C . GLY A 1 111 ? -1.897 -2.825 -11.294 1.00 93.44 111 GLY A C 1
ATOM 765 O O . GLY A 1 111 ? -2.408 -3.944 -11.333 1.00 93.44 111 GLY A O 1
ATOM 766 N N . GLN A 1 112 ? -0.777 -2.540 -11.958 1.00 95.81 112 GLN A N 1
ATOM 767 C CA . GLN A 1 112 ? -0.002 -3.518 -12.721 1.00 95.81 112 GLN A CA 1
ATOM 768 C C . GLN A 1 112 ? 1.463 -3.489 -12.294 1.00 95.81 112 GLN A C 1
ATOM 770 O O . GLN A 1 112 ? 1.946 -2.482 -11.779 1.00 95.81 112 GLN A O 1
ATOM 775 N N . CYS A 1 113 ? 2.160 -4.600 -12.505 1.00 97.38 113 CYS A N 1
ATOM 776 C CA . CYS A 1 113 ? 3.574 -4.713 -12.184 1.00 97.38 113 CYS A CA 1
ATOM 777 C C . CYS A 1 113 ? 4.432 -4.317 -13.381 1.00 97.38 113 CYS A C 1
ATOM 779 O O . CYS A 1 113 ? 4.164 -4.722 -14.513 1.00 97.38 113 CYS A O 1
ATOM 781 N N . TYR A 1 114 ? 5.447 -3.512 -13.097 1.00 97.31 114 TYR A N 1
ATOM 782 C CA . TYR A 1 114 ? 6.423 -3.021 -14.057 1.00 97.31 114 TYR A CA 1
ATOM 783 C C . TYR A 1 114 ? 7.825 -3.217 -13.480 1.00 97.31 114 TYR A C 1
ATOM 785 O O . TYR A 1 114 ? 7.976 -3.115 -12.259 1.00 97.31 114 TYR A O 1
ATOM 793 N N . PRO A 1 115 ? 8.855 -3.446 -14.313 1.00 97.62 115 PRO A N 1
ATOM 794 C CA . PRO A 1 115 ? 10.233 -3.496 -13.839 1.00 97.62 115 PRO A CA 1
ATOM 795 C C . PRO A 1 115 ? 10.603 -2.220 -13.078 1.00 97.62 115 PRO A C 1
ATOM 797 O O . PRO A 1 115 ? 10.226 -1.121 -13.488 1.00 97.62 115 PRO A O 1
ATOM 800 N N . GLU A 1 116 ? 11.339 -2.354 -11.978 1.00 97.44 116 GLU A N 1
ATOM 801 C CA . GLU A 1 116 ? 11.851 -1.199 -11.230 1.00 97.44 116 GLU A CA 1
ATOM 802 C C . GLU A 1 116 ? 12.849 -0.400 -12.075 1.00 97.44 116 GLU A C 1
ATOM 804 O O . GLU A 1 116 ? 12.798 0.824 -12.077 1.00 97.44 116 GLU A O 1
ATOM 809 N N . ASP A 1 117 ? 13.668 -1.099 -12.863 1.00 97.56 117 ASP A N 1
ATOM 810 C CA . ASP A 1 117 ? 14.664 -0.539 -13.772 1.00 97.56 117 ASP A CA 1
ATOM 811 C C . ASP A 1 117 ? 14.426 -1.021 -15.211 1.00 97.56 117 ASP A C 1
ATOM 813 O O . ASP A 1 117 ? 13.941 -2.129 -15.451 1.00 97.56 117 ASP A O 1
ATOM 817 N N . CYS A 1 118 ? 14.826 -0.214 -16.192 1.00 97.12 118 CYS A N 1
ATOM 818 C CA . CYS A 1 118 ? 14.924 -0.673 -17.576 1.00 97.12 118 CYS A CA 1
ATOM 819 C C . CYS A 1 118 ? 16.241 -1.426 -17.808 1.00 97.12 118 CYS A C 1
ATOM 821 O O . CYS A 1 118 ? 17.174 -1.335 -17.014 1.00 97.12 118 CYS A O 1
ATOM 823 N N . GLU A 1 119 ? 16.372 -2.102 -18.955 1.00 93.69 119 GLU A N 1
ATOM 824 C CA . GLU A 1 119 ? 17.534 -2.951 -19.286 1.00 93.69 119 GLU A CA 1
ATOM 825 C C . GLU A 1 119 ? 18.896 -2.273 -19.039 1.00 93.69 119 GLU A C 1
ATOM 827 O O . GLU A 1 119 ? 19.855 -2.914 -18.612 1.00 93.69 119 GLU A O 1
ATOM 832 N N . THR A 1 120 ? 18.983 -0.963 -19.286 1.00 94.25 120 THR A N 1
ATOM 833 C CA . THR A 1 120 ? 20.214 -0.178 -19.095 1.00 94.25 120 THR A CA 1
ATOM 834 C C . THR A 1 120 ? 20.013 1.125 -18.322 1.00 94.25 120 THR A C 1
ATOM 836 O O . THR A 1 120 ? 20.976 1.867 -18.120 1.00 94.25 120 THR A O 1
ATOM 839 N N . ILE A 1 121 ? 18.788 1.414 -17.880 1.00 97.19 121 ILE A N 1
ATOM 840 C CA . ILE A 1 121 ? 18.432 2.681 -17.235 1.00 97.19 121 ILE A CA 1
ATOM 841 C C . ILE A 1 121 ? 17.960 2.365 -15.828 1.00 97.19 121 ILE A C 1
ATOM 843 O O . ILE A 1 121 ? 17.003 1.614 -15.662 1.00 97.19 121 ILE A O 1
ATOM 847 N N . ARG A 1 122 ? 18.629 2.955 -14.834 1.00 96.88 122 ARG A N 1
ATOM 848 C CA . ARG A 1 122 ? 18.152 2.897 -13.457 1.00 96.88 122 ARG A CA 1
ATOM 849 C C . ARG A 1 122 ? 17.122 3.978 -13.216 1.00 96.88 122 ARG A C 1
ATOM 851 O O . ARG A 1 122 ? 17.436 5.151 -13.434 1.00 96.88 122 ARG A O 1
ATOM 858 N N . CYS A 1 123 ? 15.939 3.579 -12.787 1.00 97.06 123 CYS A N 1
ATOM 859 C CA . CYS A 1 123 ? 14.885 4.515 -12.450 1.00 97.06 123 CYS A CA 1
ATOM 860 C C . CYS A 1 123 ? 15.010 4.953 -10.994 1.00 97.06 123 CYS A C 1
ATOM 862 O O . CYS A 1 123 ? 15.763 4.388 -10.199 1.00 97.06 123 CYS A O 1
ATOM 864 N N . GLN A 1 124 ? 14.312 6.024 -10.639 1.00 95.50 124 GLN A N 1
ATOM 865 C CA . GLN A 1 124 ? 14.330 6.519 -9.279 1.00 95.50 124 GLN A CA 1
ATOM 866 C C . GLN A 1 124 ? 13.594 5.551 -8.346 1.00 95.50 124 GLN A C 1
ATOM 868 O O . GLN A 1 124 ? 12.367 5.399 -8.415 1.00 95.50 124 GL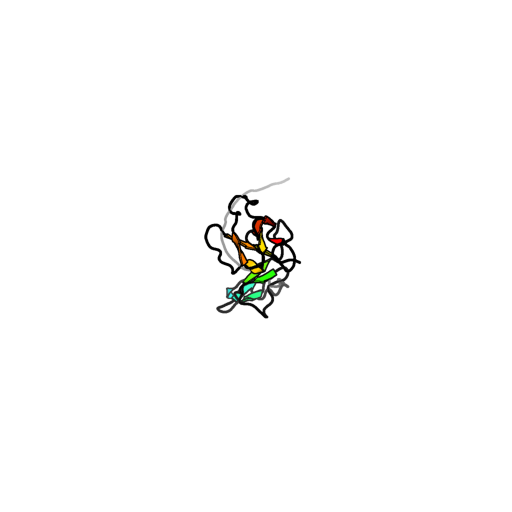N A O 1
ATOM 873 N N . ASP A 1 125 ? 14.367 4.960 -7.434 1.00 89.19 125 ASP A N 1
ATOM 874 C CA . ASP A 1 125 ? 13.905 4.003 -6.434 1.00 89.19 125 ASP A CA 1
ATOM 875 C C . ASP A 1 125 ? 12.590 4.435 -5.777 1.00 89.19 125 ASP A C 1
ATOM 877 O O . ASP A 1 125 ? 12.445 5.528 -5.220 1.00 89.19 125 ASP A O 1
ATOM 881 N N . GLY A 1 126 ? 11.609 3.537 -5.812 1.00 85.12 126 GLY A N 1
ATOM 882 C CA . GLY A 1 126 ? 10.345 3.703 -5.105 1.00 85.12 126 GLY A CA 1
ATOM 883 C C . GLY A 1 126 ? 9.347 4.673 -5.746 1.00 85.12 126 GLY A C 1
ATOM 884 O O . GLY A 1 126 ? 8.162 4.551 -5.429 1.00 85.12 126 GLY A O 1
ATOM 885 N N . THR A 1 127 ? 9.754 5.553 -6.665 1.00 90.31 127 THR A N 1
ATOM 886 C CA . THR A 1 127 ? 8.873 6.558 -7.296 1.00 90.31 127 THR A CA 1
ATOM 887 C C . THR A 1 127 ? 8.621 6.323 -8.777 1.00 90.31 127 THR A C 1
ATOM 889 O O . THR A 1 127 ? 7.572 6.732 -9.274 1.00 90.31 127 THR A O 1
ATOM 892 N N . GLU A 1 128 ? 9.539 5.657 -9.469 1.00 96.25 128 GLU A N 1
ATOM 893 C CA . GLU A 1 128 ? 9.441 5.369 -10.899 1.00 96.25 128 GLU A CA 1
ATOM 894 C C . GLU A 1 128 ? 9.373 3.863 -11.170 1.00 96.25 128 GLU A C 1
ATOM 896 O O . GLU A 1 128 ? 9.653 3.043 -10.292 1.00 96.25 128 GLU A O 1
ATOM 901 N N . VAL A 1 129 ? 8.943 3.522 -12.381 1.00 97.44 129 VAL A N 1
ATOM 902 C CA . VAL A 1 129 ? 9.001 2.184 -12.977 1.00 97.44 129 VAL A CA 1
ATOM 903 C C . VAL A 1 129 ? 9.374 2.297 -14.452 1.00 97.44 129 VAL A C 1
ATOM 905 O O . VAL A 1 129 ? 9.163 3.341 -15.076 1.00 97.44 129 VAL A O 1
ATOM 908 N N . CYS A 1 130 ? 9.894 1.217 -15.026 1.00 97.88 130 CYS A N 1
ATOM 909 C CA . CYS A 1 130 ? 10.185 1.142 -16.447 1.00 97.88 130 CYS A CA 1
ATOM 910 C C . CYS A 1 130 ? 8.919 0.855 -17.267 1.00 97.88 130 CYS A C 1
ATOM 912 O O . CYS A 1 130 ? 8.302 -0.205 -17.140 1.00 97.88 130 CYS A O 1
ATOM 914 N N . VAL A 1 131 ? 8.575 1.767 -18.173 1.00 96.56 131 VAL A N 1
ATOM 915 C CA . VAL A 1 131 ? 7.504 1.602 -19.162 1.00 96.56 131 VAL A CA 1
ATOM 916 C C . VAL A 1 131 ? 8.086 1.912 -20.534 1.00 96.56 131 VAL A C 1
ATOM 918 O O . VAL A 1 131 ? 8.604 3.001 -20.746 1.00 96.56 131 VAL A O 1
ATOM 921 N N . ASP A 1 132 ? 8.036 0.960 -21.467 1.00 94.19 132 ASP A N 1
ATOM 922 C CA . ASP A 1 132 ? 8.548 1.134 -22.837 1.00 94.19 132 ASP A CA 1
ATOM 923 C C . ASP A 1 132 ? 10.008 1.646 -22.918 1.00 94.19 132 ASP A C 1
ATOM 925 O O . ASP A 1 132 ? 10.347 2.466 -23.770 1.00 94.19 132 ASP A O 1
ATOM 929 N N . ASN A 1 133 ? 10.892 1.138 -22.046 1.00 95.00 133 ASN A N 1
ATOM 930 C CA . ASN A 1 133 ? 12.289 1.586 -21.891 1.00 95.00 133 ASN A CA 1
ATOM 931 C C . ASN A 1 133 ? 12.458 3.052 -21.447 1.00 95.00 133 ASN A C 1
ATOM 933 O O . ASN A 1 133 ? 13.513 3.653 -21.655 1.00 95.00 133 ASN A O 1
ATOM 937 N N . GLU A 1 134 ? 11.447 3.614 -20.793 1.00 95.75 134 GLU A N 1
ATOM 938 C CA . GLU A 1 134 ? 11.478 4.938 -20.188 1.00 95.75 134 GLU A CA 1
ATOM 939 C C . GLU A 1 134 ? 11.107 4.847 -18.703 1.00 95.75 134 GLU A C 1
ATOM 941 O O . GLU A 1 134 ? 10.143 4.177 -18.329 1.00 95.75 134 GLU A O 1
ATOM 946 N N . CYS A 1 135 ? 11.862 5.537 -17.847 1.00 97.44 135 CYS A N 1
ATOM 947 C CA . CYS A 1 135 ? 11.488 5.683 -16.446 1.00 97.44 135 CYS A CA 1
ATOM 948 C C . CYS A 1 135 ? 10.308 6.646 -16.346 1.00 97.44 135 CYS A C 1
ATOM 950 O O . CYS A 1 135 ? 10.395 7.800 -16.769 1.00 97.44 135 CYS A O 1
ATOM 952 N N . ARG A 1 136 ? 9.192 6.159 -15.807 1.00 96.56 136 ARG A N 1
ATOM 953 C CA . ARG A 1 136 ? 7.982 6.952 -15.594 1.00 96.56 136 ARG A CA 1
ATOM 954 C C . ARG A 1 136 ? 7.607 6.939 -14.130 1.00 96.56 136 ARG A C 1
ATOM 956 O O . ARG A 1 136 ? 7.638 5.893 -13.484 1.00 96.56 136 ARG A O 1
ATOM 963 N N . GLU A 1 137 ? 7.195 8.096 -13.619 1.00 94.75 137 GLU A N 1
ATOM 964 C CA . GLU A 1 137 ? 6.614 8.176 -12.283 1.00 94.75 137 GLU A CA 1
ATOM 965 C C . GLU A 1 137 ? 5.416 7.234 -12.183 1.00 94.75 137 GLU A C 1
ATOM 967 O O . GLU A 1 137 ? 4.515 7.270 -13.024 1.00 94.75 137 GLU A O 1
ATOM 972 N N . LYS A 1 138 ? 5.360 6.446 -11.107 1.00 92.69 138 LYS A N 1
ATOM 973 C CA . LYS A 1 138 ? 4.282 5.477 -10.860 1.00 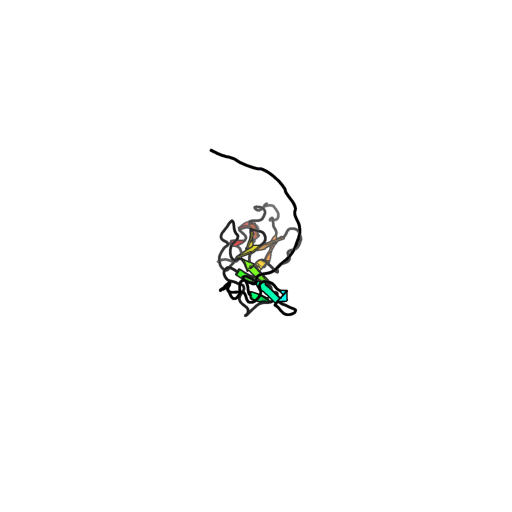92.69 138 LYS A CA 1
ATOM 974 C C . LYS A 1 138 ? 2.894 6.111 -10.986 1.00 92.69 138 LYS A C 1
ATOM 976 O O . LYS A 1 138 ? 1.989 5.515 -11.555 1.00 92.69 138 LYS A O 1
ATOM 981 N N . SER A 1 139 ? 2.749 7.360 -10.532 1.00 88.38 139 SER A N 1
ATOM 982 C CA . SER A 1 139 ? 1.476 8.097 -10.568 1.00 88.38 139 SER A CA 1
ATOM 983 C C . SER A 1 139 ? 1.022 8.551 -11.967 1.00 88.38 139 SER A C 1
ATOM 985 O O . SER A 1 139 ? -0.116 9.007 -12.115 1.00 88.38 139 SER A O 1
ATOM 987 N N . CYS A 1 140 ? 1.904 8.434 -12.964 1.00 90.69 140 CYS A N 1
ATOM 988 C CA . CYS A 1 140 ? 1.707 8.819 -14.361 1.00 90.69 140 CYS A CA 1
ATOM 989 C C . CYS A 1 140 ? 1.653 7.602 -15.303 1.00 90.69 140 CYS A C 1
ATOM 991 O O . CYS A 1 140 ? 1.577 7.756 -16.520 1.00 90.69 140 CYS A O 1
ATOM 993 N N . VAL A 1 141 ? 1.695 6.380 -14.773 1.00 92.00 141 VAL A N 1
ATOM 994 C CA . VAL A 1 141 ? 1.528 5.174 -15.587 1.00 92.00 141 VAL A CA 1
ATOM 995 C C . VAL A 1 141 ? 0.043 4.978 -15.901 1.00 92.00 141 VAL A C 1
ATOM 997 O O . VAL A 1 141 ? -0.795 4.982 -15.001 1.00 92.00 141 VAL A O 1
ATOM 1000 N N . GLY A 1 142 ? -0.291 4.825 -17.187 1.00 79.25 142 GLY A N 1
ATOM 1001 C CA . GLY A 1 142 ? -1.670 4.604 -17.643 1.00 79.25 142 GLY A CA 1
ATOM 1002 C C . GLY A 1 142 ? -2.579 5.838 -17.584 1.00 79.25 142 GLY A C 1
ATOM 1003 O O . GLY A 1 142 ? -3.801 5.686 -17.567 1.00 79.25 142 GLY A O 1
ATOM 1004 N N . VAL A 1 143 ? -2.005 7.047 -17.524 1.00 78.62 143 VAL A N 1
ATOM 1005 C CA . VAL A 1 143 ? -2.741 8.304 -17.736 1.00 78.62 143 VAL A CA 1
ATOM 1006 C C . VAL A 1 143 ? -2.416 8.843 -19.135 1.00 78.62 143 VAL A C 1
ATOM 1008 O O . VAL A 1 143 ? -1.243 9.004 -19.463 1.00 78.62 143 VAL A O 1
ATOM 1011 N N . ASP A 1 144 ? -3.452 9.087 -19.943 1.00 60.78 144 ASP A N 1
ATOM 1012 C CA . ASP A 1 144 ? -3.384 9.731 -21.268 1.00 60.78 144 ASP A CA 1
ATOM 1013 C C . ASP A 1 144 ? -3.825 11.204 -21.195 1.00 60.78 144 ASP A C 1
ATOM 1015 O O . ASP A 1 144 ? -4.767 11.506 -20.417 1.00 60.78 144 ASP A O 1
#

Radius of gyration: 29.85 Å; chains: 1; bounding box: 47×46×101 Å

Secondary structure (DSSP, 8-state):
-----------------------------S-SSGGGS-TTEEEETTEEEEPP--SSSPPSTTEEEETTEEEESSBTTB---TTTEEEETTEEEEGGGTT--PPTTEEEETTEEEESS-SS----TTTEEEETTEEEEGGGTT--

pLDDT: mean 79.76, std 17.59, range [35.16, 97.88]

Sequence (144 aa):
MPKDKTGLMIALGLSALVGVLITCSSGDVACVDDRDCATGQQCVAGKCQPKATCPGSPCPGGQACVGGKCYPVDCPTRTCRSGKEVCVNDRCEEISCMEVNCPEGEACAGGQCYPEDCETIRCQDGTEVCVDNECREKSCVGVD

Foldseek 3Di:
DDDDDDDDDDDDDDDDDDDDDDDPPPDCLCAPWCVNDDPQWTADPSRIDGQFADDPPQDPPQWDDANRHTFGCAAPVGHEDGPQFGDDPNDTDGSLCPPPDEDPQWDDANNDTAGCAAPPGHEDPPQWGDDPNDTDGSPCPPDD